Protein AF-A0A318KIZ8-F1 (afdb_monomer_lite)

pLDDT: mean 80.6, std 17.97, range [43.53, 96.69]

Radius of gyration: 17.41 Å; chains: 1; bounding box: 57×36×28 Å

Structure (mmCIF, N/CA/C/O backbone):
data_AF-A0A318KIZ8-F1
#
_entry.id   AF-A0A318KIZ8-F1
#
loop_
_atom_site.group_PDB
_atom_site.id
_atom_site.type_symbol
_atom_site.label_atom_id
_atom_site.label_alt_id
_atom_site.label_comp_id
_atom_site.label_asym_id
_atom_site.label_entity_id
_atom_site.label_seq_id
_atom_site.pdbx_PDB_ins_code
_atom_site.Cartn_x
_atom_site.Cartn_y
_atom_site.Cartn_z
_atom_site.occupancy
_atom_site.B_iso_or_equiv
_atom_site.auth_seq_id
_atom_site.auth_comp_id
_atom_site.auth_asym_id
_atom_site.auth_atom_id
_atom_site.pdbx_PDB_model_num
ATOM 1 N N . MET A 1 1 ? 42.988 -23.811 -7.594 1.00 44.84 1 MET A N 1
ATOM 2 C CA . MET A 1 1 ? 41.737 -23.254 -8.167 1.00 44.84 1 MET A CA 1
ATOM 3 C C . MET A 1 1 ? 40.806 -22.709 -7.071 1.00 44.84 1 MET A C 1
ATOM 5 O O . MET A 1 1 ? 39.644 -23.078 -7.013 1.00 44.84 1 MET A O 1
ATOM 9 N N . VAL A 1 2 ? 41.281 -21.796 -6.212 1.00 48.16 2 VAL A N 1
ATOM 10 C CA . VAL A 1 2 ? 40.514 -21.283 -5.048 1.00 48.16 2 VAL A CA 1
ATOM 11 C C . VAL A 1 2 ? 40.384 -19.757 -5.129 1.00 48.16 2 VAL A C 1
ATOM 13 O O . VAL A 1 2 ? 40.730 -19.025 -4.214 1.00 48.16 2 VAL A O 1
ATOM 16 N N . LYS A 1 3 ? 39.988 -19.245 -6.299 1.00 48.31 3 LYS A N 1
ATOM 17 C CA . LYS A 1 3 ? 39.729 -17.804 -6.501 1.00 48.31 3 LYS A CA 1
ATOM 18 C C . LYS A 1 3 ? 38.350 -17.503 -7.096 1.00 48.31 3 LYS A C 1
ATOM 20 O O . LYS A 1 3 ? 37.941 -16.354 -7.095 1.00 48.31 3 LYS A O 1
ATOM 25 N N . LYS A 1 4 ? 37.608 -18.524 -7.548 1.00 46.59 4 LYS A N 1
ATOM 26 C CA . LYS A 1 4 ? 36.302 -18.355 -8.213 1.00 46.59 4 LYS A CA 1
ATOM 27 C C . LYS A 1 4 ? 35.088 -18.360 -7.278 1.00 46.59 4 LYS A C 1
ATOM 29 O O . LYS A 1 4 ? 33.993 -18.072 -7.736 1.00 46.59 4 LYS A O 1
ATOM 34 N N . GLN A 1 5 ? 35.264 -18.686 -5.998 1.00 48.06 5 GLN A N 1
ATOM 35 C CA . GLN A 1 5 ? 34.152 -18.725 -5.036 1.00 48.06 5 GLN A CA 1
ATOM 36 C C . GLN A 1 5 ? 34.016 -17.444 -4.206 1.00 48.06 5 GLN A C 1
ATOM 38 O O . GLN A 1 5 ? 32.953 -17.213 -3.649 1.00 48.06 5 GLN A O 1
ATOM 43 N N . LYS A 1 6 ? 35.045 -16.585 -4.163 1.00 45.19 6 LYS A N 1
ATOM 44 C CA . LYS A 1 6 ? 34.998 -15.350 -3.366 1.00 45.19 6 LYS A CA 1
ATOM 45 C C . LYS A 1 6 ? 34.166 -14.238 -4.024 1.00 45.19 6 LYS A C 1
ATOM 47 O O . LYS A 1 6 ? 33.551 -13.468 -3.314 1.00 45.19 6 LYS A O 1
ATOM 52 N N . GLN A 1 7 ? 34.076 -14.218 -5.358 1.00 46.69 7 GLN A N 1
ATOM 53 C CA . GLN A 1 7 ? 33.274 -13.229 -6.099 1.00 46.69 7 GLN A CA 1
ATOM 54 C C . GLN A 1 7 ? 31.758 -13.455 -6.030 1.00 46.69 7 GLN A C 1
ATOM 56 O O . GLN A 1 7 ? 31.008 -12.528 -6.286 1.00 46.69 7 GLN A O 1
ATOM 61 N N . LYS A 1 8 ? 31.292 -14.667 -5.698 1.00 43.53 8 LYS A N 1
ATOM 62 C CA . LYS A 1 8 ? 29.850 -14.959 -5.634 1.00 43.53 8 LYS A CA 1
ATOM 63 C C . LYS A 1 8 ? 29.180 -14.493 -4.341 1.00 43.53 8 LYS A C 1
ATOM 65 O O . LYS A 1 8 ? 27.961 -14.526 -4.263 1.00 43.53 8 LYS A O 1
ATOM 70 N N . PHE A 1 9 ? 29.962 -14.114 -3.331 1.00 45.62 9 PHE A N 1
ATOM 71 C CA . PHE A 1 9 ? 29.421 -13.661 -2.050 1.00 45.62 9 PHE A CA 1
ATOM 72 C C . PHE A 1 9 ? 29.181 -12.146 -2.018 1.00 45.62 9 PHE A C 1
ATOM 74 O O . PHE A 1 9 ? 28.286 -11.708 -1.308 1.00 45.62 9 PHE A O 1
ATOM 81 N N . ASP A 1 10 ? 29.892 -11.375 -2.850 1.00 45.91 10 ASP A N 1
ATOM 82 C CA . ASP A 1 10 ? 29.684 -9.924 -2.986 1.00 45.91 10 ASP A CA 1
ATOM 83 C C . ASP A 1 10 ? 28.361 -9.585 -3.718 1.00 45.91 10 ASP A C 1
ATOM 85 O O . ASP A 1 10 ? 27.876 -8.465 -3.628 1.00 45.91 10 ASP A O 1
ATOM 89 N N . GLU A 1 11 ? 27.732 -10.547 -4.411 1.00 49.44 11 GLU A N 1
ATOM 90 C CA . GLU A 1 11 ? 26.385 -10.386 -5.000 1.00 49.44 11 GLU A CA 1
ATOM 91 C C . GLU A 1 11 ? 25.251 -10.601 -3.981 1.00 49.44 11 GLU A C 1
ATOM 93 O O . GLU A 1 11 ? 24.106 -10.271 -4.268 1.00 49.44 11 GLU A O 1
ATOM 98 N N . MET A 1 12 ? 25.545 -11.141 -2.791 1.00 47.50 12 MET A N 1
ATOM 99 C CA . MET A 1 12 ? 24.566 -11.308 -1.706 1.00 47.50 12 MET A CA 1
ATOM 100 C C . MET A 1 12 ? 24.609 -10.178 -0.670 1.00 47.50 12 MET A C 1
ATOM 102 O O . MET A 1 12 ? 23.810 -10.194 0.262 1.00 47.50 12 MET A O 1
ATOM 106 N N . ASP A 1 13 ? 25.428 -9.145 -0.896 1.00 46.94 13 ASP A N 1
ATOM 107 C CA . ASP A 1 13 ? 25.274 -7.817 -0.276 1.00 46.94 13 ASP A CA 1
ATOM 108 C C . ASP A 1 13 ? 24.031 -7.065 -0.819 1.00 46.94 13 ASP A C 1
ATOM 110 O O . ASP A 1 13 ? 23.885 -5.854 -0.664 1.00 46.94 13 ASP A O 1
ATOM 114 N N . LEU A 1 14 ? 23.073 -7.802 -1.398 1.00 53.97 14 LEU A N 1
ATOM 115 C CA . LEU A 1 14 ? 21.647 -7.477 -1.515 1.00 53.97 14 LEU A CA 1
ATOM 116 C C . LEU A 1 14 ? 20.981 -7.412 -0.127 1.00 53.97 14 LEU A C 1
ATOM 118 O O . LEU A 1 14 ? 19.902 -7.963 0.097 1.00 53.97 14 LEU A O 1
ATOM 122 N N . ILE A 1 15 ? 21.633 -6.751 0.829 1.00 55.97 15 ILE A N 1
ATOM 123 C CA . ILE A 1 15 ? 20.985 -6.277 2.041 1.00 55.97 15 ILE A CA 1
ATOM 124 C C . ILE A 1 15 ? 19.928 -5.309 1.528 1.00 55.97 15 ILE A C 1
ATOM 126 O O . ILE A 1 15 ? 20.249 -4.217 1.051 1.00 55.97 15 ILE A O 1
ATOM 130 N N . ALA A 1 16 ? 18.676 -5.777 1.524 1.00 57.59 16 ALA A N 1
ATOM 131 C CA . ALA A 1 16 ? 17.503 -4.944 1.356 1.00 57.59 16 ALA A CA 1
ATOM 132 C C . ALA A 1 16 ? 17.778 -3.660 2.130 1.00 57.59 16 ALA A C 1
ATOM 134 O O . ALA A 1 16 ? 18.045 -3.728 3.329 1.00 57.59 16 ALA A O 1
ATOM 135 N N . LYS A 1 17 ? 17.821 -2.515 1.439 1.00 55.62 17 LYS A N 1
ATOM 136 C CA . LYS A 1 17 ? 17.919 -1.231 2.131 1.00 55.62 17 LYS A CA 1
ATOM 137 C C . LYS A 1 17 ? 16.866 -1.282 3.235 1.00 55.62 17 LYS A C 1
ATOM 139 O O . LYS A 1 17 ? 15.716 -1.589 2.920 1.00 55.62 17 LYS A O 1
ATOM 144 N N . ASP A 1 18 ? 17.258 -1.035 4.485 1.00 66.06 18 ASP A N 1
ATOM 145 C CA . ASP A 1 18 ? 16.384 -1.047 5.674 1.00 66.06 18 ASP A CA 1
ATOM 146 C C . ASP A 1 18 ? 15.321 0.078 5.628 1.00 66.06 18 ASP A C 1
ATOM 148 O O . ASP A 1 18 ? 14.902 0.633 6.641 1.00 66.06 18 ASP A O 1
ATOM 152 N N . GLU A 1 19 ? 14.910 0.483 4.432 1.00 87.06 19 GLU A N 1
ATOM 153 C CA . GLU A 1 19 ? 13.875 1.455 4.183 1.00 87.06 19 GLU A CA 1
ATOM 154 C C . GLU A 1 19 ? 12.542 0.716 4.230 1.00 87.06 19 GLU A C 1
ATOM 156 O O . GLU A 1 19 ? 12.187 -0.060 3.340 1.00 87.06 19 GLU A O 1
ATOM 161 N N . PHE A 1 20 ? 11.813 0.962 5.311 1.00 89.94 20 PHE A N 1
ATOM 162 C CA . PHE A 1 20 ? 10.437 0.537 5.472 1.00 89.94 20 PHE A CA 1
ATOM 163 C C . PHE A 1 20 ? 9.512 1.728 5.245 1.00 89.94 20 PHE A C 1
ATOM 165 O O . PHE A 1 20 ? 9.794 2.857 5.650 1.00 89.94 20 PHE A O 1
ATOM 172 N N . THR A 1 21 ? 8.371 1.462 4.626 1.00 92.31 21 THR A N 1
ATOM 173 C CA . THR A 1 21 ? 7.288 2.420 4.447 1.00 92.31 21 THR A CA 1
ATOM 174 C C . THR A 1 21 ? 6.112 2.008 5.321 1.00 92.31 21 THR A C 1
ATOM 176 O O . THR A 1 21 ? 5.624 0.876 5.254 1.00 92.31 21 THR A O 1
ATOM 179 N N . LEU A 1 22 ? 5.619 2.947 6.129 1.00 94.88 22 LEU A N 1
ATOM 180 C CA . LEU A 1 22 ? 4.403 2.742 6.907 1.00 94.88 22 LEU A CA 1
ATOM 181 C C . LEU A 1 22 ? 3.196 2.631 5.964 1.00 94.88 22 LEU A C 1
ATOM 183 O O . LEU A 1 22 ? 2.922 3.531 5.164 1.00 94.88 22 LEU A O 1
ATOM 187 N N . CYS A 1 23 ? 2.463 1.532 6.084 1.00 95.06 23 CYS A N 1
ATOM 188 C CA . CYS A 1 23 ? 1.254 1.239 5.326 1.00 95.06 23 CYS A CA 1
ATOM 189 C C . CYS A 1 23 ? 0.061 1.096 6.271 1.00 95.06 23 CYS A C 1
ATOM 191 O O . CYS A 1 23 ? 0.218 0.774 7.451 1.00 95.06 23 CYS A O 1
ATOM 193 N N . LYS A 1 24 ? -1.154 1.303 5.755 1.00 96.69 24 LYS A N 1
ATOM 194 C CA . LYS A 1 24 ? -2.388 1.240 6.543 1.00 96.69 24 LYS A CA 1
ATOM 195 C C . LYS A 1 24 ? -3.487 0.462 5.841 1.00 96.69 24 LYS A C 1
ATOM 197 O O . LYS A 1 24 ? -3.722 0.619 4.649 1.00 96.69 24 LYS A O 1
ATOM 202 N N . CYS A 1 25 ? -4.185 -0.369 6.605 1.00 95.62 25 CYS A N 1
ATOM 203 C CA . CYS A 1 25 ? -5.305 -1.158 6.117 1.00 95.62 25 CYS A CA 1
ATOM 204 C C . CYS A 1 25 ? -6.543 -0.277 5.912 1.00 95.62 25 CYS A C 1
ATOM 206 O O . CYS A 1 25 ? -7.059 0.302 6.872 1.00 95.62 25 CYS A O 1
ATOM 208 N N . LEU A 1 26 ? -7.096 -0.259 4.698 1.00 94.00 26 LEU A N 1
ATOM 209 C CA . LEU 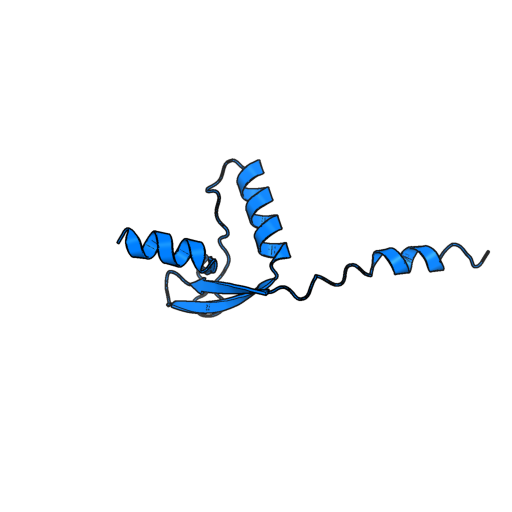A 1 26 ? -8.358 0.428 4.395 1.00 94.00 26 LEU A CA 1
ATOM 210 C C . LEU A 1 26 ? -9.568 -0.184 5.121 1.00 94.00 26 LEU A C 1
ATOM 212 O O . LEU A 1 26 ? -10.547 0.516 5.370 1.00 94.00 26 LEU A O 1
ATOM 216 N N . ASN A 1 27 ? -9.513 -1.476 5.468 1.00 94.25 27 ASN A N 1
ATOM 217 C CA . ASN A 1 27 ? -10.622 -2.185 6.110 1.00 94.25 27 ASN A CA 1
ATOM 218 C C . ASN A 1 27 ? -10.644 -2.044 7.642 1.00 94.25 27 ASN A C 1
ATOM 220 O O . ASN A 1 27 ? -11.703 -1.801 8.211 1.00 94.25 27 ASN A O 1
ATOM 224 N N . CYS A 1 28 ? -9.509 -2.234 8.324 1.00 94.50 28 CYS A N 1
ATOM 225 C CA . CYS A 1 28 ? -9.455 -2.246 9.795 1.00 94.50 28 CYS A CA 1
ATOM 226 C C . CYS A 1 28 ? -8.610 -1.123 10.412 1.00 94.50 28 CYS A C 1
ATOM 228 O O . CYS A 1 28 ? -8.541 -1.021 11.635 1.00 94.50 28 CYS A O 1
ATOM 230 N N . GLY A 1 29 ? -7.953 -0.298 9.591 1.00 94.25 29 GLY A N 1
ATOM 231 C CA . GLY A 1 29 ? -7.111 0.806 10.051 1.00 94.25 29 GLY A CA 1
ATOM 232 C C . GLY A 1 29 ? -5.807 0.384 10.730 1.00 94.25 29 GLY A C 1
ATOM 233 O O . GLY A 1 29 ? -5.126 1.249 11.272 1.00 94.25 29 GLY A O 1
ATOM 234 N N . TYR A 1 30 ? -5.464 -0.909 10.729 1.00 96.19 30 TYR A N 1
ATOM 235 C CA . TYR A 1 30 ? -4.187 -1.396 11.246 1.00 96.19 30 TYR A CA 1
ATOM 236 C C . TYR A 1 30 ? -3.020 -0.852 10.421 1.00 96.19 30 TYR A C 1
ATOM 238 O O . TYR A 1 30 ? -3.124 -0.758 9.198 1.00 96.19 30 TYR A O 1
ATOM 246 N N . GLU A 1 31 ? -1.934 -0.506 11.102 1.00 96.69 31 GLU A N 1
ATOM 247 C CA . GLU A 1 31 ? -0.711 0.018 10.504 1.00 96.69 31 GLU A CA 1
ATOM 248 C C . GLU A 1 31 ? 0.383 -1.045 10.597 1.00 96.69 31 GLU A C 1
ATOM 250 O O . GLU A 1 31 ? 0.526 -1.693 11.635 1.00 96.69 31 GLU A O 1
ATOM 255 N N . GLN A 1 32 ? 1.127 -1.239 9.511 1.00 92.75 32 GLN A N 1
ATOM 256 C CA . GLN A 1 32 ? 2.286 -2.130 9.470 1.00 92.75 32 GLN A CA 1
ATOM 257 C C . GLN A 1 32 ? 3.372 -1.520 8.586 1.00 92.75 32 GLN A C 1
ATOM 259 O O . GLN A 1 32 ? 3.080 -0.817 7.616 1.00 92.75 32 GLN A O 1
ATOM 264 N N . GLU A 1 33 ? 4.621 -1.799 8.930 1.00 92.94 33 GLU A N 1
ATOM 265 C CA . GLU A 1 33 ? 5.778 -1.435 8.122 1.00 92.94 33 GLU A CA 1
ATOM 266 C C . GLU A 1 33 ? 5.976 -2.474 7.020 1.00 92.94 33 GLU A C 1
ATOM 268 O O . GLU A 1 33 ? 5.950 -3.679 7.271 1.00 92.94 33 GLU A O 1
ATOM 273 N N . VAL A 1 34 ? 6.147 -1.997 5.790 1.00 90.94 34 VAL A N 1
ATOM 274 C CA . VAL A 1 34 ? 6.391 -2.829 4.609 1.00 90.94 34 VAL A CA 1
ATOM 275 C C . VAL A 1 34 ? 7.726 -2.406 4.002 1.00 90.94 34 VAL A C 1
ATOM 277 O O . VAL A 1 34 ? 7.961 -1.201 3.885 1.00 90.94 34 VAL A O 1
ATOM 280 N N . PRO A 1 35 ? 8.611 -3.340 3.617 1.00 90.38 35 PRO A N 1
ATOM 281 C CA . PRO A 1 35 ? 9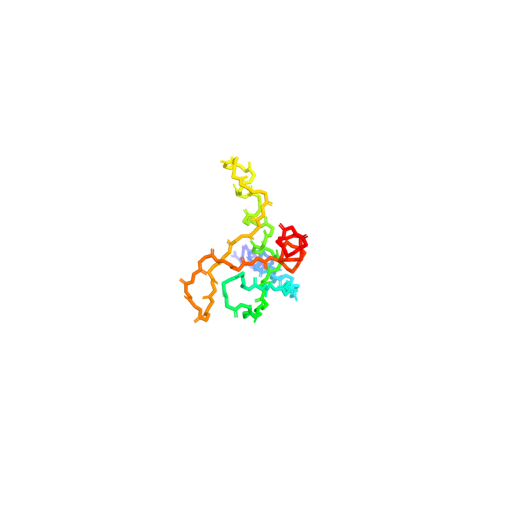.851 -2.982 2.941 1.00 90.38 35 PRO A CA 1
ATOM 282 C C . PRO A 1 35 ? 9.581 -2.177 1.665 1.00 90.38 35 PRO A C 1
ATOM 284 O O . PRO A 1 35 ? 8.761 -2.580 0.841 1.00 90.38 35 PRO A O 1
ATOM 287 N N . SER A 1 36 ? 10.281 -1.059 1.474 1.00 89.75 36 SER A N 1
ATOM 288 C CA . SER A 1 36 ? 10.051 -0.171 0.326 1.00 89.75 36 SER A CA 1
ATOM 289 C C . SER A 1 36 ? 10.303 -0.867 -1.014 1.00 89.75 36 SER A C 1
ATOM 291 O O . SER A 1 36 ? 9.555 -0.648 -1.959 1.00 89.75 36 SER A O 1
ATOM 293 N N . TRP A 1 37 ? 11.277 -1.783 -1.080 1.00 87.31 37 TRP A N 1
ATOM 294 C CA . TRP A 1 37 ? 11.549 -2.554 -2.299 1.00 87.31 37 TRP A CA 1
ATOM 295 C C . TRP A 1 37 ? 10.353 -3.407 -2.747 1.00 87.31 37 TRP A C 1
ATOM 297 O O . TRP A 1 37 ? 10.124 -3.549 -3.942 1.00 87.31 37 TRP A O 1
ATOM 307 N N . LEU A 1 38 ? 9.571 -3.939 -1.800 1.00 88.31 38 LEU A N 1
ATOM 308 C CA . LEU A 1 38 ? 8.386 -4.740 -2.106 1.00 88.31 38 LEU A CA 1
ATOM 309 C C . LEU A 1 38 ? 7.277 -3.858 -2.691 1.00 88.31 38 LEU A C 1
ATOM 311 O O . LEU A 1 38 ? 6.536 -4.283 -3.573 1.00 88.31 38 LEU A O 1
ATOM 315 N N . ILE A 1 39 ? 7.174 -2.619 -2.207 1.00 90.62 39 ILE A N 1
ATOM 316 C CA . ILE A 1 39 ? 6.230 -1.633 -2.737 1.00 90.62 39 ILE A CA 1
ATOM 317 C C . ILE A 1 39 ? 6.583 -1.292 -4.184 1.00 90.62 39 ILE A C 1
ATOM 319 O O . ILE A 1 39 ? 5.695 -1.291 -5.036 1.00 90.62 39 ILE A O 1
ATOM 323 N N . ASP A 1 40 ? 7.861 -1.033 -4.460 1.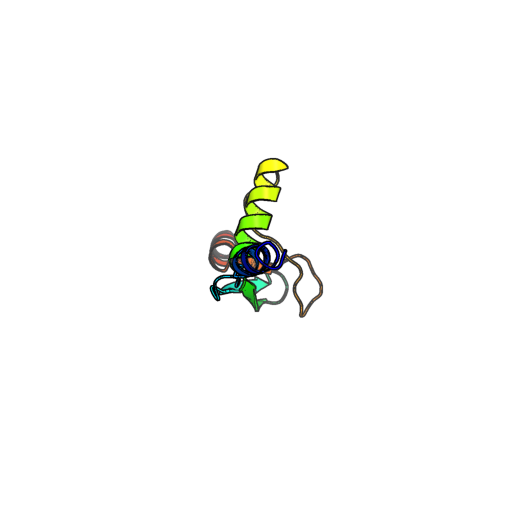00 89.44 40 ASP A N 1
ATOM 324 C CA . ASP A 1 40 ? 8.343 -0.722 -5.807 1.00 89.44 40 ASP A CA 1
ATOM 325 C C . ASP A 1 40 ? 8.101 -1.893 -6.773 1.00 89.44 40 ASP A C 1
ATOM 327 O O . ASP A 1 40 ? 7.536 -1.692 -7.846 1.00 89.44 40 ASP A O 1
ATOM 331 N N . GLU A 1 41 ? 8.422 -3.124 -6.363 1.00 89.81 41 GLU A N 1
ATOM 332 C CA . GLU A 1 41 ? 8.232 -4.327 -7.186 1.00 89.81 41 GLU A CA 1
ATOM 333 C C . GLU A 1 41 ? 6.756 -4.572 -7.535 1.00 89.81 41 GLU A C 1
ATOM 335 O O . GLU A 1 41 ? 6.424 -4.837 -8.691 1.00 89.81 41 GLU A O 1
ATOM 340 N N . ILE A 1 42 ? 5.843 -4.428 -6.568 1.00 90.50 42 ILE A N 1
ATOM 341 C CA . ILE A 1 42 ? 4.404 -4.579 -6.831 1.00 90.50 42 ILE A CA 1
ATOM 342 C C . ILE A 1 42 ? 3.896 -3.481 -7.773 1.00 90.50 42 ILE A C 1
ATOM 344 O O . ILE A 1 42 ? 3.101 -3.771 -8.667 1.00 90.50 42 ILE A O 1
ATOM 348 N N . ASN A 1 43 ? 4.352 -2.236 -7.615 1.00 90.31 43 ASN A N 1
ATOM 349 C CA . ASN A 1 43 ? 3.958 -1.150 -8.516 1.00 90.31 43 ASN A CA 1
ATOM 350 C C . ASN A 1 43 ? 4.448 -1.396 -9.952 1.00 90.31 43 ASN A C 1
ATOM 352 O O . ASN A 1 43 ? 3.698 -1.158 -10.903 1.00 90.31 43 ASN A O 1
ATOM 356 N N . ASP A 1 44 ? 5.674 -1.900 -10.119 1.00 90.69 44 ASP A N 1
ATOM 357 C CA . ASP A 1 44 ? 6.220 -2.261 -11.428 1.00 90.69 44 ASP A CA 1
ATOM 358 C C . ASP A 1 44 ? 5.405 -3.393 -12.077 1.00 90.69 44 ASP A C 1
ATOM 360 O O . ASP A 1 44 ? 4.995 -3.265 -13.234 1.00 90.69 44 ASP A O 1
ATOM 364 N N . ILE A 1 45 ? 5.057 -4.442 -11.320 1.00 89.81 45 ILE A N 1
ATOM 365 C CA . ILE A 1 45 ? 4.183 -5.533 -11.791 1.00 89.81 45 ILE A CA 1
ATOM 366 C C . ILE A 1 45 ? 2.803 -5.000 -12.195 1.00 89.81 45 ILE A C 1
ATOM 368 O O . ILE A 1 45 ? 2.295 -5.333 -13.268 1.00 89.81 45 ILE A O 1
ATOM 372 N N . ASN A 1 46 ? 2.189 -4.145 -11.371 1.00 90.19 46 ASN A N 1
ATOM 373 C CA . ASN A 1 46 ? 0.885 -3.558 -11.676 1.00 90.19 46 ASN A CA 1
ATOM 374 C C . ASN A 1 46 ? 0.921 -2.783 -12.996 1.00 90.19 46 ASN A C 1
ATOM 376 O O . ASN A 1 46 ? 0.021 -2.926 -13.827 1.00 90.19 46 ASN A O 1
ATOM 380 N N . LYS A 1 47 ? 1.991 -2.018 -13.223 1.00 90.06 47 LYS A N 1
ATOM 381 C CA . LYS A 1 47 ? 2.202 -1.270 -14.461 1.00 90.06 47 LYS A CA 1
ATOM 382 C C . LYS A 1 47 ? 2.372 -2.187 -15.674 1.00 90.06 47 LYS A C 1
ATOM 384 O O . LYS A 1 47 ? 1.784 -1.910 -16.716 1.00 90.06 47 LYS A O 1
ATOM 389 N N . GLU A 1 48 ? 3.131 -3.277 -15.556 1.00 92.06 48 GLU A N 1
ATOM 390 C CA . GLU A 1 48 ? 3.288 -4.270 -16.631 1.00 92.06 48 GLU A CA 1
ATOM 391 C C . GLU A 1 48 ? 1.972 -4.987 -16.968 1.00 92.06 48 GLU A C 1
ATOM 393 O O . GLU A 1 48 ? 1.698 -5.284 -18.134 1.00 92.06 48 GLU A O 1
ATOM 398 N N . CYS A 1 49 ? 1.125 -5.224 -15.965 1.00 90.25 49 CYS A N 1
ATOM 399 C CA . CYS A 1 49 ? -0.172 -5.877 -16.123 1.00 90.25 49 CYS A CA 1
ATOM 400 C C . CYS A 1 49 ? -1.332 -4.924 -16.477 1.00 90.25 49 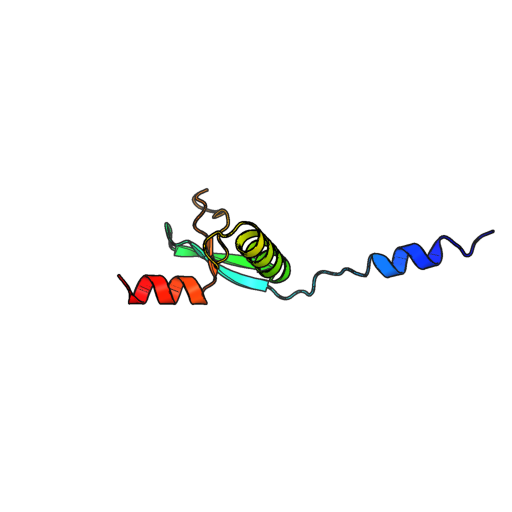CYS A C 1
ATOM 402 O O . CYS A 1 49 ? -2.464 -5.396 -16.594 1.00 90.25 49 CYS A O 1
ATOM 404 N N . ASN A 1 50 ? -1.088 -3.617 -16.668 1.00 88.81 50 ASN A N 1
ATOM 405 C CA . ASN A 1 50 ? -2.131 -2.585 -16.824 1.00 88.81 50 ASN A CA 1
ATOM 406 C C . ASN A 1 50 ? -3.191 -2.617 -15.698 1.00 88.81 50 ASN A C 1
ATOM 408 O O . ASN A 1 50 ? -4.387 -2.435 -15.946 1.00 88.81 50 ASN A O 1
ATOM 412 N N . LEU A 1 51 ? -2.758 -2.883 -14.466 1.00 84.56 51 LEU A N 1
ATOM 413 C CA . LEU A 1 51 ? -3.578 -2.788 -13.260 1.00 84.56 51 LEU A CA 1
ATOM 414 C C . LEU A 1 51 ? -3.528 -1.366 -12.679 1.00 84.56 51 LEU A C 1
ATOM 416 O O . LEU A 1 51 ? -2.817 -0.496 -13.181 1.00 84.56 51 LEU A O 1
ATOM 420 N N . ASP A 1 52 ? -4.328 -1.128 -11.637 1.00 77.38 52 ASP A N 1
ATOM 421 C CA . ASP A 1 52 ? -4.320 0.136 -10.892 1.00 77.38 52 ASP A CA 1
ATOM 422 C C . ASP A 1 52 ? -2.910 0.418 -10.331 1.00 77.38 52 ASP A C 1
ATOM 424 O O . ASP A 1 52 ? -2.210 -0.501 -9.902 1.00 77.38 52 ASP A O 1
ATOM 428 N N . ASP A 1 53 ? -2.472 1.678 -10.360 1.00 75.12 53 ASP A N 1
ATOM 429 C CA . ASP A 1 53 ? -1.055 2.059 -10.221 1.00 75.12 53 ASP A CA 1
ATOM 430 C C . ASP A 1 53 ? -0.515 2.020 -8.784 1.00 75.12 53 ASP A C 1
ATOM 432 O O . ASP A 1 53 ? 0.589 2.496 -8.517 1.00 75.12 53 ASP A O 1
ATOM 436 N N . HIS A 1 54 ? -1.283 1.455 -7.853 1.00 83.56 54 HIS A N 1
ATOM 437 C CA . HI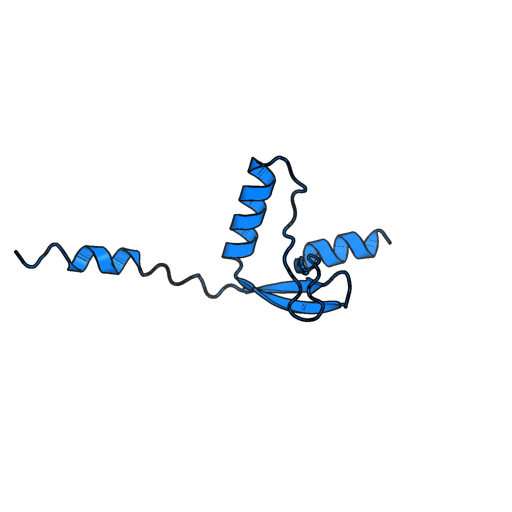S A 1 54 ? -0.998 1.540 -6.434 1.00 83.56 54 HIS A CA 1
ATOM 438 C C . HIS A 1 54 ? -0.751 0.175 -5.795 1.00 83.56 54 HIS A C 1
ATOM 440 O O . HIS A 1 54 ? -1.408 -0.825 -6.081 1.00 83.56 54 HIS A O 1
ATOM 446 N N . PHE A 1 55 ? 0.185 0.171 -4.853 1.00 88.56 55 PHE A N 1
ATOM 447 C CA . PHE A 1 55 ? 0.483 -0.960 -3.991 1.00 88.56 55 PHE A CA 1
ATOM 448 C C . PHE A 1 55 ? -0.742 -1.396 -3.177 1.00 88.56 55 PHE A C 1
ATOM 450 O O . PHE A 1 55 ? -1.328 -0.590 -2.439 1.00 88.56 55 PHE A O 1
ATOM 457 N N . VAL A 1 56 ? -1.057 -2.691 -3.260 1.00 88.00 56 VAL A N 1
ATOM 458 C CA . VAL A 1 56 ? -2.026 -3.379 -2.403 1.00 88.00 56 VAL A CA 1
ATOM 459 C C . VAL A 1 56 ? -1.425 -4.695 -1.918 1.00 88.00 56 VAL A C 1
ATOM 461 O O . VAL A 1 56 ? -0.927 -5.478 -2.721 1.00 88.00 56 VAL A O 1
ATOM 464 N N . ASP A 1 57 ? -1.518 -4.950 -0.613 1.00 88.00 57 ASP A N 1
ATOM 465 C CA . ASP A 1 57 ? -1.052 -6.192 0.015 1.00 88.00 57 ASP A CA 1
ATOM 466 C C . ASP A 1 57 ? -2.030 -6.700 1.099 1.00 88.00 57 ASP A C 1
ATOM 468 O O . ASP A 1 57 ? -2.996 -6.027 1.498 1.00 88.00 57 ASP A O 1
ATOM 472 N N . GLY A 1 58 ? -1.786 -7.911 1.592 1.00 91.00 58 GLY A N 1
ATOM 473 C CA . GLY A 1 58 ? -2.524 -8.561 2.663 1.00 91.00 58 GLY A CA 1
ATOM 474 C C . GLY A 1 58 ? -2.328 -7.882 4.021 1.00 91.00 58 GLY A C 1
ATOM 475 O O . GLY A 1 58 ? -1.218 -7.665 4.508 1.00 91.00 58 GLY A O 1
ATOM 476 N N . CYS A 1 59 ? -3.432 -7.575 4.703 1.00 93.38 59 CYS A N 1
ATOM 477 C CA . CYS A 1 59 ? -3.382 -7.103 6.084 1.00 93.38 59 CYS A CA 1
ATOM 478 C C . CYS A 1 59 ? -3.162 -8.270 7.046 1.00 93.38 59 CYS A C 1
ATOM 480 O O . CYS A 1 59 ? -4.064 -9.085 7.231 1.00 93.38 59 CYS A O 1
ATOM 482 N N . SER A 1 60 ? -2.038 -8.270 7.762 1.00 91.38 60 SER A N 1
ATOM 483 C CA . SER A 1 60 ? -1.695 -9.284 8.776 1.00 91.38 60 SER A CA 1
ATOM 484 C C . SER A 1 60 ? -2.713 -9.426 9.921 1.00 91.38 60 SER A C 1
ATOM 486 O O . SER A 1 60 ? -2.747 -10.448 10.604 1.00 91.38 60 SER A O 1
ATOM 488 N N . ARG A 1 61 ? -3.565 -8.414 10.145 1.00 93.62 61 ARG A N 1
ATOM 489 C CA . ARG A 1 61 ? -4.578 -8.420 11.212 1.00 93.62 61 ARG A CA 1
ATOM 490 C C . ARG A 1 61 ? -5.943 -8.942 10.774 1.00 93.62 61 ARG A C 1
ATOM 492 O O . ARG A 1 61 ? -6.612 -9.613 11.555 1.00 93.62 61 ARG A O 1
ATOM 499 N N . CYS A 1 62 ? -6.410 -8.562 9.585 1.00 95.12 62 CYS A N 1
ATOM 500 C CA . CYS A 1 62 ? -7.760 -8.905 9.117 1.00 95.12 62 CYS A CA 1
ATOM 501 C C . CYS A 1 62 ? -7.783 -9.849 7.912 1.00 95.12 62 CYS A C 1
ATOM 503 O O . CYS A 1 62 ? -8.871 -10.211 7.469 1.00 95.12 62 CYS A O 1
ATOM 505 N N . ASN A 1 63 ? -6.609 -10.248 7.413 1.00 91.31 63 ASN A N 1
ATOM 506 C CA . ASN A 1 63 ? -6.401 -11.162 6.287 1.00 91.31 63 ASN A CA 1
ATOM 507 C C . ASN A 1 63 ? -7.152 -10.748 5.013 1.00 91.31 63 ASN A C 1
ATOM 509 O O . ASN A 1 63 ? -7.586 -11.596 4.240 1.00 91.31 63 ASN A O 1
ATOM 513 N N . LYS A 1 64 ? -7.345 -9.438 4.821 1.00 90.81 64 LYS A N 1
ATOM 514 C CA . LYS A 1 64 ? -7.902 -8.857 3.596 1.00 90.81 64 LYS A CA 1
ATOM 515 C C . LYS A 1 64 ? -6.817 -8.108 2.838 1.00 90.81 64 LYS A C 1
ATOM 517 O O . LYS A 1 64 ? -6.062 -7.360 3.468 1.00 90.81 64 LYS A O 1
ATOM 522 N N . ASP A 1 65 ? -6.844 -8.209 1.517 1.00 89.25 65 ASP A N 1
ATOM 523 C CA . ASP A 1 65 ? -5.922 -7.540 0.589 1.00 89.25 65 ASP A CA 1
ATOM 524 C C . ASP A 1 65 ? -6.285 -6.057 0.459 1.00 89.25 65 ASP A C 1
ATOM 526 O O . ASP A 1 65 ? -6.983 -5.618 -0.450 1.00 89.25 65 ASP A O 1
ATOM 530 N N . THR A 1 66 ? -5.948 -5.294 1.496 1.00 91.12 66 THR A N 1
ATOM 531 C CA . THR A 1 66 ? -6.386 -3.900 1.684 1.00 91.12 66 THR A CA 1
ATOM 532 C C . THR A 1 66 ? -5.319 -3.036 2.356 1.00 91.12 66 THR A C 1
ATOM 534 O O . THR A 1 66 ? -5.631 -1.944 2.838 1.00 91.12 66 THR A O 1
ATOM 537 N N . MET A 1 67 ? -4.082 -3.528 2.460 1.00 95.06 67 MET A N 1
ATOM 538 C CA . MET A 1 67 ? -2.943 -2.733 2.912 1.00 95.06 67 MET A CA 1
ATOM 539 C C . MET A 1 67 ? -2.476 -1.845 1.781 1.00 95.06 67 MET A C 1
ATOM 541 O O . MET A 1 67 ? -2.145 -2.343 0.717 1.00 95.06 67 MET A O 1
ATOM 545 N N . VAL A 1 68 ? -2.426 -0.544 2.034 1.00 94.75 68 VAL A N 1
ATOM 546 C CA . VAL A 1 68 ? -1.989 0.450 1.054 1.00 94.75 68 VAL A CA 1
ATOM 547 C C . VAL A 1 68 ? -0.986 1.398 1.697 1.00 94.75 68 VAL A C 1
ATOM 549 O O . VAL A 1 68 ? -0.934 1.526 2.926 1.00 94.75 68 VAL A O 1
ATOM 552 N N . THR A 1 69 ? -0.204 2.100 0.881 1.00 94.88 69 THR A N 1
ATOM 553 C CA . THR A 1 69 ? 0.692 3.150 1.384 1.00 94.88 69 THR A CA 1
ATOM 554 C C . THR A 1 69 ? -0.103 4.256 2.081 1.00 94.88 69 THR A C 1
ATOM 556 O O . THR A 1 69 ? -1.250 4.542 1.728 1.00 94.88 69 THR A O 1
ATOM 559 N N . MET A 1 70 ? 0.503 4.935 3.060 1.00 94.62 70 MET A N 1
ATOM 560 C CA . MET A 1 70 ? -0.159 6.052 3.753 1.00 94.62 70 MET A CA 1
ATOM 561 C C . MET A 1 70 ? -0.594 7.177 2.803 1.00 94.62 70 MET A C 1
ATOM 563 O O . MET A 1 70 ? -1.662 7.756 2.997 1.00 94.62 70 MET A O 1
ATOM 567 N N . LYS A 1 71 ? 0.192 7.446 1.750 1.00 92.19 71 LYS A N 1
ATOM 568 C CA . LYS A 1 71 ? -0.145 8.428 0.709 1.00 92.19 71 LYS A CA 1
ATOM 569 C C . LYS A 1 71 ? -1.458 8.070 0.004 1.00 92.19 71 LYS A C 1
ATOM 571 O O . LYS A 1 71 ? -2.326 8.927 -0.133 1.00 92.19 71 LYS A O 1
ATOM 576 N N . TYR A 1 72 ? -1.623 6.809 -0.395 1.00 92.19 72 TYR A N 1
ATOM 577 C CA . TYR A 1 72 ? -2.855 6.339 -1.030 1.00 92.19 72 TYR A CA 1
ATOM 578 C C . TYR A 1 72 ? -4.024 6.257 -0.036 1.00 92.19 72 TYR A C 1
ATOM 580 O O . TYR A 1 72 ? -5.152 6.629 -0.344 1.00 92.19 72 TYR A O 1
ATOM 588 N N . TYR A 1 73 ? -3.764 5.840 1.206 1.00 92.44 73 TYR A N 1
ATOM 589 C CA . TYR A 1 7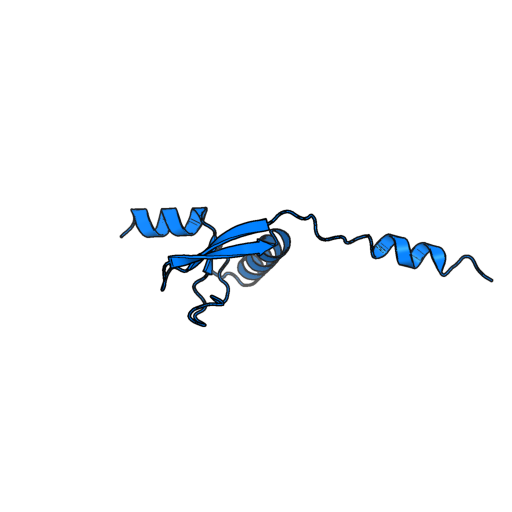3 ? -4.785 5.837 2.254 1.00 92.44 73 TYR A CA 1
ATOM 590 C C . TYR A 1 73 ? -5.412 7.229 2.453 1.00 92.44 73 TYR A C 1
ATOM 592 O O . TYR A 1 73 ? -6.627 7.342 2.624 1.00 92.44 73 TYR A O 1
ATOM 600 N N . GLN A 1 74 ? -4.592 8.285 2.434 1.00 92.19 74 GLN A N 1
ATOM 601 C CA . GLN A 1 74 ? -5.047 9.671 2.561 1.00 92.19 74 GLN A CA 1
ATOM 602 C C . GLN A 1 74 ? -5.879 10.115 1.355 1.00 92.19 74 GLN A C 1
ATOM 604 O O . GLN A 1 74 ? -6.979 10.625 1.566 1.00 92.19 74 GLN A O 1
ATOM 609 N N . SER A 1 75 ? -5.434 9.840 0.122 1.00 90.94 75 SER A N 1
ATOM 610 C CA . SER A 1 75 ? -6.200 10.209 -1.078 1.00 90.94 75 SER A CA 1
ATOM 611 C C . SER A 1 75 ? -7.583 9.550 -1.101 1.00 90.94 75 SER A C 1
ATOM 613 O O . SER A 1 75 ? -8.584 10.216 -1.346 1.00 90.94 75 SER A O 1
ATOM 615 N N . VAL A 1 76 ? -7.685 8.264 -0.747 1.00 88.19 76 VAL A N 1
ATOM 616 C CA . VAL A 1 76 ? -8.978 7.562 -0.674 1.00 88.19 76 VAL A CA 1
ATOM 617 C C . VAL A 1 76 ? -9.877 8.123 0.429 1.00 88.19 76 VAL A C 1
ATOM 619 O O . VAL A 1 76 ? -11.098 8.133 0.279 1.00 88.19 76 VAL A O 1
ATOM 622 N N . LYS A 1 77 ? -9.308 8.579 1.552 1.00 81.88 77 LYS A N 1
ATOM 623 C CA . LYS A 1 77 ? -10.087 9.169 2.648 1.00 81.88 77 LYS A CA 1
ATOM 624 C C . LYS A 1 77 ? -10.627 10.557 2.327 1.00 81.88 77 LYS A C 1
ATOM 626 O O . LYS A 1 77 ? -11.711 10.873 2.793 1.00 81.88 77 LYS A O 1
ATOM 631 N N . GLU A 1 78 ? -9.888 11.368 1.579 1.00 77.12 78 GLU A N 1
ATOM 632 C CA . GLU A 1 78 ? -10.327 12.709 1.167 1.00 77.12 78 GLU A CA 1
ATOM 633 C C . GLU A 1 78 ? -11.456 12.660 0.126 1.00 77.12 78 GLU A C 1
ATOM 635 O O . GLU A 1 78 ? -12.224 13.610 -0.005 1.00 77.12 78 GLU A O 1
ATOM 640 N N . HIS A 1 79 ? -11.594 11.533 -0.577 1.00 62.97 79 HIS A N 1
ATOM 641 C CA . HIS A 1 79 ? -12.643 11.288 -1.568 1.00 62.97 79 HIS A CA 1
ATOM 642 C C . HIS A 1 79 ? -13.851 10.483 -1.038 1.00 62.97 79 HIS A C 1
ATOM 644 O O . HIS A 1 79 ? -14.691 10.064 -1.837 1.00 62.97 79 HIS A O 1
ATOM 650 N N . LYS A 1 80 ? -13.959 10.267 0.281 1.00 54.09 80 LYS A N 1
ATOM 651 C CA . LYS A 1 80 ? -15.119 9.646 0.949 1.00 54.09 80 LYS A CA 1
ATOM 652 C C . LYS A 1 80 ? -15.880 10.653 1.798 1.00 54.09 80 LYS A C 1
ATOM 654 O O . LYS A 1 80 ? -17.127 10.589 1.761 1.00 54.09 80 LYS A O 1
#

Foldseek 3Di:
DPPVPVVVVVVVVPPQPPDWAWKAFPPPRDIDTDRVVVFVVVQVVCVVVVHDNFDWAADPPPRDRGIGGPVVSVVVVVVD

Secondary structure (DSSP, 8-state):
--SSSSTTTGGG-----S-EEEEEETTT--EEEEEHHHHHHHHHHHHHTT--SS--EE-TTT--EEEEEHHHHHHHHHT-

Organism: NCBI:txid1034346

Sequence (80 aa):
MVKKQKQKFDEMDLIAKDEFTLCKCLNCGYEQEVPSWLIDEINDINKECNLDDHFVDGCSRCNKDTMVTMKYYQSVKEHK